Protein AF-A0A419G405-F1 (afdb_monomer_lite)

pLDDT: mean 75.75, std 15.52, range [43.28, 92.94]

Secondary structure (DSSP, 8-state):
----------HHHHHHHHHHHHTTT-HHHHHS---TT-TTTTTTTS--GGGTT-SSS-------------

Structure (mmCIF, N/CA/C/O backbone):
data_AF-A0A419G405-F1
#
_entry.id   AF-A0A419G405-F1
#
loop_
_atom_site.group_PDB
_atom_site.id
_atom_site.type_symbol
_atom_site.label_atom_id
_atom_site.label_alt_id
_atom_site.label_comp_id
_atom_site.label_asym_id
_atom_site.label_entity_id
_atom_site.label_seq_id
_atom_site.pdbx_PDB_ins_code
_atom_site.Cartn_x
_atom_site.Cartn_y
_atom_site.Cartn_z
_atom_site.occupancy
_atom_site.B_iso_or_equiv
_atom_site.auth_seq_id
_atom_site.auth_comp_id
_atom_site.auth_asym_id
_atom_site.auth_atom_id
_atom_site.pdbx_PDB_model_num
ATOM 1 N N . MET A 1 1 ? 1.222 24.252 -14.555 1.00 45.44 1 MET A N 1
ATOM 2 C CA . MET A 1 1 ? 0.676 22.927 -14.192 1.00 45.44 1 MET A CA 1
ATOM 3 C C . MET A 1 1 ? 1.741 21.889 -14.517 1.00 45.44 1 MET A C 1
ATOM 5 O O . MET A 1 1 ? 1.770 21.364 -15.620 1.00 45.44 1 MET A O 1
ATOM 9 N N . THR A 1 2 ? 2.708 21.698 -13.621 1.00 43.28 2 THR A N 1
ATOM 10 C CA . THR A 1 2 ? 3.789 20.721 -13.801 1.00 43.28 2 THR A CA 1
ATOM 11 C C . THR A 1 2 ? 3.207 19.324 -13.627 1.00 43.28 2 THR A C 1
ATOM 13 O O . THR A 1 2 ? 2.899 18.895 -12.519 1.00 43.28 2 THR A O 1
ATOM 16 N N . VAL A 1 3 ? 2.986 18.627 -14.740 1.00 54.88 3 VAL A N 1
ATOM 17 C CA . VAL A 1 3 ? 2.625 17.209 -14.717 1.00 54.88 3 VAL A CA 1
ATOM 18 C C . VAL A 1 3 ? 3.909 16.451 -14.396 1.00 54.88 3 VAL A C 1
ATOM 20 O O . VAL A 1 3 ? 4.699 16.152 -15.288 1.00 54.88 3 VAL A O 1
ATOM 23 N N . GLU A 1 4 ? 4.171 16.223 -13.110 1.00 60.19 4 GLU A N 1
ATOM 24 C CA . GLU A 1 4 ? 5.307 15.416 -12.671 1.00 60.19 4 GLU A CA 1
ATOM 25 C C . GLU A 1 4 ? 5.085 13.971 -13.123 1.00 60.19 4 GLU A C 1
ATOM 27 O O . GLU A 1 4 ? 4.283 13.218 -12.567 1.00 60.19 4 GLU A O 1
ATOM 32 N N . GLN A 1 5 ? 5.764 13.608 -14.207 1.00 60.94 5 GLN A N 1
ATOM 33 C CA . GLN A 1 5 ? 5.739 12.277 -14.792 1.00 60.94 5 GLN A CA 1
ATOM 34 C C . GLN A 1 5 ? 6.263 11.280 -13.747 1.00 60.94 5 GLN A C 1
ATOM 36 O O . GLN A 1 5 ? 7.410 11.401 -13.304 1.00 60.94 5 GLN A O 1
ATOM 41 N N . PRO A 1 6 ? 5.461 10.293 -13.308 1.00 60.50 6 PRO A N 1
ATOM 42 C CA . PRO A 1 6 ? 5.910 9.352 -12.300 1.00 60.50 6 PRO A CA 1
ATOM 43 C C . PRO A 1 6 ? 6.998 8.465 -12.908 1.00 60.50 6 PRO A C 1
ATOM 45 O O . PRO A 1 6 ? 6.720 7.621 -13.760 1.00 60.50 6 PRO A O 1
ATOM 48 N N . ALA A 1 7 ? 8.235 8.658 -12.442 1.00 64.31 7 ALA A N 1
ATOM 49 C CA . ALA A 1 7 ? 9.376 7.781 -12.683 1.00 64.31 7 ALA A CA 1
ATOM 50 C C . ALA A 1 7 ? 8.923 6.315 -12.693 1.00 64.31 7 ALA A C 1
ATOM 52 O O . ALA A 1 7 ? 8.289 5.891 -11.727 1.00 64.31 7 ALA A O 1
ATOM 53 N N . HIS A 1 8 ? 9.216 5.578 -13.773 1.00 70.38 8 HIS A N 1
ATOM 54 C CA . HIS A 1 8 ? 8.756 4.208 -14.047 1.00 70.38 8 HIS A CA 1
ATOM 55 C C . HIS A 1 8 ? 8.618 3.346 -12.778 1.00 70.38 8 HIS A C 1
ATOM 57 O O . HIS A 1 8 ? 9.554 2.680 -12.323 1.00 70.38 8 HIS A O 1
ATOM 63 N N . ILE A 1 9 ? 7.420 3.350 -12.188 1.00 79.88 9 ILE A N 1
ATOM 64 C CA . ILE A 1 9 ? 7.114 2.535 -11.020 1.00 79.88 9 ILE A CA 1
ATOM 65 C C . ILE A 1 9 ? 6.712 1.151 -11.500 1.00 79.88 9 ILE A C 1
ATOM 67 O O . ILE A 1 9 ? 5.904 0.989 -12.413 1.00 79.88 9 ILE A O 1
ATOM 71 N N . THR A 1 10 ? 7.261 0.119 -10.863 1.00 83.50 10 THR A N 1
ATOM 72 C CA . THR A 1 10 ? 6.782 -1.236 -11.122 1.00 83.50 10 THR A CA 1
ATOM 73 C C . THR A 1 10 ? 5.311 -1.336 -10.696 1.00 83.50 10 THR A C 1
ATOM 75 O O . THR A 1 10 ? 4.929 -0.713 -9.699 1.00 83.50 10 THR A O 1
ATOM 78 N N . PRO A 1 11 ? 4.480 -2.145 -11.376 1.00 85.50 11 PRO A N 1
ATOM 79 C CA . PRO A 1 11 ? 3.058 -2.279 -11.040 1.00 85.50 11 PRO A CA 1
ATOM 80 C C . PRO A 1 11 ? 2.822 -2.607 -9.558 1.00 85.50 11 PRO A C 1
ATOM 82 O O . PRO A 1 11 ? 1.935 -2.062 -8.914 1.00 85.50 11 PRO A O 1
ATOM 85 N N . ILE A 1 12 ? 3.705 -3.419 -8.970 1.00 86.38 12 ILE A N 1
ATOM 86 C CA . ILE A 1 12 ? 3.729 -3.737 -7.536 1.00 86.38 12 ILE A CA 1
ATOM 87 C C . ILE A 1 12 ? 3.898 -2.487 -6.653 1.00 86.38 12 ILE A C 1
ATOM 89 O O . ILE A 1 12 ? 3.204 -2.342 -5.646 1.00 86.38 12 ILE A O 1
ATOM 93 N N . LYS A 1 13 ? 4.816 -1.579 -7.011 1.00 86.56 13 LYS A N 1
ATOM 94 C CA . LYS A 1 13 ? 5.034 -0.329 -6.270 1.00 86.56 13 LYS A CA 1
ATOM 95 C C . LYS A 1 13 ? 3.835 0.610 -6.412 1.00 86.56 13 LYS A C 1
ATOM 97 O O . LYS A 1 13 ? 3.471 1.251 -5.429 1.00 86.56 13 LYS A O 1
ATOM 102 N N . ALA A 1 14 ? 3.206 0.654 -7.587 1.00 89.56 14 ALA A N 1
ATOM 103 C CA . ALA A 1 14 ? 1.985 1.426 -7.819 1.00 89.56 14 ALA A CA 1
ATOM 104 C C . ALA A 1 14 ? 0.828 0.932 -6.938 1.00 89.56 14 ALA A C 1
ATOM 106 O O . ALA A 1 14 ? 0.222 1.720 -6.214 1.00 89.56 14 ALA A O 1
ATOM 107 N N . ILE A 1 15 ? 0.596 -0.385 -6.911 1.00 90.62 15 ILE A N 1
ATOM 108 C CA . ILE A 1 15 ? -0.436 -1.002 -6.070 1.00 90.62 15 ILE A CA 1
ATOM 109 C C . ILE A 1 15 ? -0.181 -0.705 -4.592 1.00 90.62 15 ILE A C 1
ATOM 111 O O . ILE A 1 15 ? -1.090 -0.298 -3.877 1.00 90.62 15 ILE A O 1
ATOM 115 N N . ARG A 1 16 ? 1.067 -0.834 -4.128 1.00 89.44 16 ARG A N 1
ATOM 116 C CA . ARG A 1 16 ? 1.410 -0.531 -2.735 1.00 89.44 16 ARG A CA 1
ATOM 117 C C . ARG A 1 16 ? 1.164 0.937 -2.376 1.00 89.44 16 ARG A C 1
ATOM 119 O O . ARG A 1 16 ? 0.653 1.196 -1.290 1.00 89.44 16 ARG A O 1
ATOM 126 N N . LYS A 1 17 ? 1.483 1.883 -3.268 1.00 90.00 17 LYS A N 1
ATOM 127 C CA . LYS A 1 17 ? 1.130 3.301 -3.083 1.00 90.00 17 LYS A CA 1
ATOM 128 C C . LYS A 1 17 ? -0.384 3.486 -2.992 1.00 90.00 17 LYS A C 1
ATOM 130 O O . LYS A 1 17 ? -0.835 4.191 -2.101 1.00 90.00 17 LYS A O 1
ATOM 135 N N . LYS A 1 18 ? -1.164 2.795 -3.831 1.00 90.81 18 LYS A N 1
ATOM 136 C CA . LYS A 1 18 ? -2.630 2.858 -3.771 1.00 90.81 18 LYS A CA 1
ATOM 137 C C . LYS A 1 18 ? -3.202 2.266 -2.480 1.00 90.81 18 LYS A C 1
ATOM 139 O O . LYS A 1 18 ? -4.150 2.807 -1.927 1.00 90.81 18 LYS A O 1
ATOM 144 N N . CYS A 1 19 ? -2.614 1.188 -1.961 1.00 92.06 19 CYS A N 1
ATOM 145 C CA . CYS A 1 19 ? -2.999 0.657 -0.655 1.00 92.06 19 CYS A CA 1
ATOM 146 C C . CYS A 1 19 ? -2.676 1.643 0.477 1.00 92.06 19 CYS A C 1
ATOM 148 O O . CYS A 1 19 ? -3.479 1.792 1.388 1.00 92.06 19 CYS A O 1
ATOM 150 N N . LEU A 1 20 ? -1.528 2.328 0.420 1.00 91.38 20 LEU A N 1
ATOM 151 C CA . LEU A 1 20 ? -1.185 3.368 1.394 1.00 91.38 20 LEU A CA 1
ATOM 152 C C . LEU A 1 20 ? -2.158 4.547 1.319 1.00 91.38 20 LEU A C 1
ATOM 154 O O . LEU A 1 20 ? -2.627 4.984 2.358 1.00 91.38 20 LEU A O 1
ATOM 158 N N . ASP A 1 21 ? -2.509 4.996 0.116 1.00 92.94 21 ASP A N 1
ATOM 159 C CA . ASP A 1 21 ? -3.530 6.023 -0.134 1.00 92.94 21 ASP A CA 1
ATOM 160 C C . ASP A 1 21 ? -4.893 5.636 0.477 1.00 92.94 21 ASP A C 1
ATOM 162 O O . ASP A 1 21 ? -5.478 6.399 1.236 1.00 92.94 21 ASP A O 1
ATOM 166 N N . CYS A 1 22 ? -5.337 4.391 0.266 1.00 92.31 22 CYS A N 1
ATOM 167 C CA . CYS A 1 22 ? -6.575 3.855 0.844 1.00 92.31 22 CYS A CA 1
ATOM 168 C C . CYS A 1 22 ? -6.554 3.762 2.382 1.00 92.31 22 CYS A C 1
AT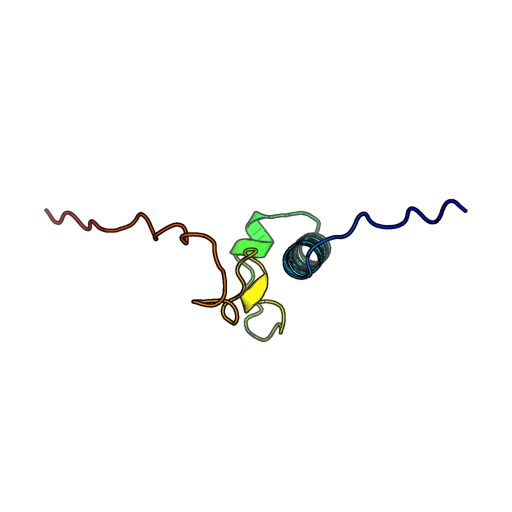OM 170 O O . CYS A 1 22 ? -7.597 3.848 3.021 1.00 92.31 22 CYS A O 1
ATOM 172 N N . SER A 1 23 ? -5.382 3.541 2.980 1.00 90.56 23 SER A N 1
ATOM 173 C CA . SER A 1 23 ? -5.196 3.421 4.431 1.00 90.56 23 SER A CA 1
ATOM 174 C C . SER A 1 23 ? -4.707 4.722 5.083 1.00 90.56 23 SER A C 1
ATOM 176 O O . SER A 1 23 ? -4.105 4.672 6.157 1.00 90.56 23 SER A O 1
ATOM 178 N N . CYS A 1 24 ? -4.904 5.877 4.437 1.00 91.19 24 CYS A N 1
ATOM 179 C CA . CYS A 1 24 ? -4.474 7.192 4.933 1.00 91.19 24 CYS A CA 1
ATOM 180 C C . CYS A 1 24 ? -2.979 7.246 5.314 1.00 91.19 24 CYS A C 1
ATOM 182 O O . CYS A 1 24 ? -2.591 7.814 6.331 1.00 91.19 24 CYS A O 1
ATOM 184 N N . GLY A 1 25 ? -2.12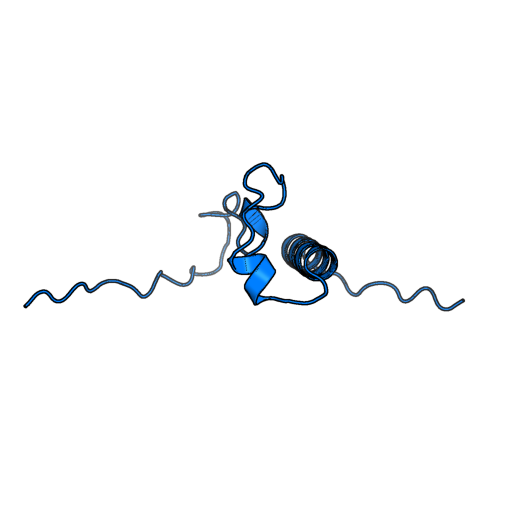6 6.578 4.536 1.00 90.06 25 GLY A N 1
ATOM 185 C CA . GLY A 1 25 ? -0.681 6.486 4.753 1.00 90.06 25 GLY A CA 1
ATOM 186 C C . GLY A 1 25 ? -0.242 5.469 5.812 1.00 90.06 25 GLY A C 1
ATOM 187 O O . GLY A 1 25 ? 0.958 5.258 5.994 1.00 90.06 25 GLY A O 1
ATOM 188 N N . GLN A 1 26 ? -1.164 4.779 6.491 1.00 89.88 26 GLN A N 1
ATOM 189 C CA . GLN A 1 26 ? -0.805 3.836 7.549 1.00 89.88 26 GLN A CA 1
ATOM 190 C C . GLN A 1 26 ? -0.396 2.470 6.990 1.00 89.88 26 GLN A C 1
ATOM 192 O O . GLN A 1 26 ? -1.214 1.628 6.619 1.00 89.88 26 GLN A O 1
ATOM 197 N N . ALA A 1 27 ? 0.907 2.187 7.014 1.00 88.88 27 ALA A N 1
ATOM 198 C CA . ALA A 1 27 ? 1.439 0.887 6.600 1.00 88.88 27 ALA A CA 1
ATOM 199 C C . ALA A 1 27 ? 0.947 -0.284 7.479 1.00 88.88 27 ALA A C 1
ATOM 201 O O . ALA A 1 27 ? 0.858 -1.415 6.993 1.00 88.88 27 ALA A O 1
ATOM 202 N N . ALA A 1 28 ? 0.623 -0.026 8.752 1.00 89.56 28 ALA A N 1
ATOM 203 C CA . ALA A 1 28 ? 0.055 -1.016 9.668 1.00 89.56 28 ALA A CA 1
ATOM 204 C C . ALA A 1 28 ? -1.349 -1.458 9.224 1.00 89.56 28 ALA A C 1
ATOM 206 O O . ALA A 1 28 ? -1.611 -2.656 9.132 1.00 89.56 28 ALA A O 1
ATOM 207 N N . GLN A 1 29 ? -2.195 -0.501 8.838 1.00 90.94 29 GLN A N 1
ATOM 208 C CA . GLN A 1 29 ? -3.517 -0.739 8.253 1.00 90.94 29 GLN A CA 1
ATOM 209 C C . GLN A 1 29 ? -3.427 -1.537 6.947 1.00 90.94 29 GLN A C 1
ATOM 211 O O . GLN A 1 29 ? -4.171 -2.491 6.765 1.00 90.94 29 GLN A O 1
ATOM 216 N N . VAL A 1 30 ? -2.451 -1.259 6.075 1.00 89.94 30 VAL A N 1
ATOM 217 C CA . VAL A 1 30 ? -2.253 -2.063 4.852 1.00 89.94 30 VAL A CA 1
ATOM 218 C C . VAL A 1 30 ? -1.915 -3.527 5.178 1.00 89.94 30 VAL A C 1
ATOM 220 O O . VAL A 1 30 ? -2.373 -4.447 4.497 1.00 89.94 30 VAL A O 1
ATOM 223 N N . ARG A 1 31 ? -1.117 -3.776 6.226 1.00 87.94 31 ARG A N 1
ATOM 224 C CA . ARG A 1 31 ? -0.791 -5.143 6.675 1.00 87.94 31 ARG A CA 1
ATOM 225 C C . ARG A 1 31 ? -2.012 -5.834 7.291 1.00 87.94 31 ARG A C 1
ATOM 227 O O . ARG A 1 31 ? -2.311 -6.963 6.901 1.00 87.94 31 ARG A O 1
ATOM 234 N N . GLY A 1 32 ? -2.716 -5.132 8.178 1.00 90.31 32 GLY A N 1
ATOM 235 C CA . GLY A 1 32 ? -3.913 -5.586 8.891 1.00 90.31 32 GLY A CA 1
ATOM 236 C C . GLY A 1 32 ? -5.234 -5.397 8.142 1.00 90.31 32 GLY A C 1
ATOM 237 O O . GLY A 1 32 ? -6.288 -5.547 8.751 1.00 90.31 32 GLY A O 1
ATOM 238 N N . CYS A 1 33 ? -5.200 -5.061 6.849 1.00 89.88 33 CYS A N 1
ATOM 239 C CA . CYS A 1 33 ? -6.401 -4.794 6.065 1.00 89.88 33 CYS A CA 1
ATOM 240 C C . CYS A 1 33 ? -7.311 -6.028 6.077 1.00 89.88 33 CYS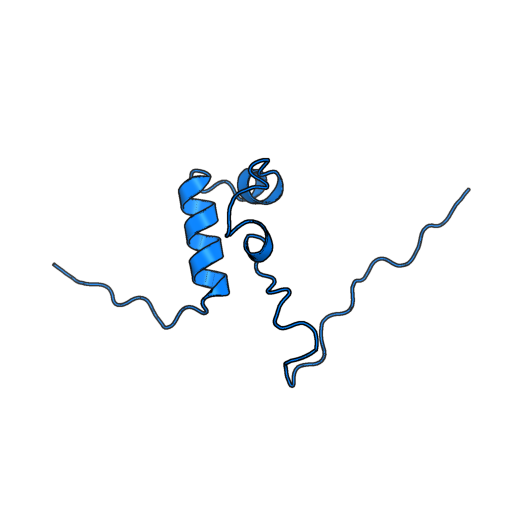 A C 1
ATOM 242 O O . CYS A 1 33 ? -6.875 -7.125 5.722 1.00 89.88 33 CYS A O 1
ATOM 244 N N . GLN A 1 34 ? -8.566 -5.849 6.488 1.00 88.12 34 GLN A N 1
ATOM 245 C CA . GLN A 1 34 ? -9.549 -6.931 6.603 1.00 88.12 34 GLN A CA 1
ATOM 246 C C . GLN A 1 34 ? -10.351 -7.154 5.313 1.00 88.12 34 GLN A C 1
ATOM 248 O O . GLN A 1 34 ? -11.090 -8.130 5.213 1.00 88.12 34 GLN A O 1
ATOM 253 N N . VAL A 1 35 ? -10.172 -6.291 4.307 1.00 89.50 35 VAL A N 1
ATOM 254 C CA . VAL A 1 35 ? -10.888 -6.345 3.025 1.00 89.50 35 VAL A CA 1
ATOM 255 C C . VAL A 1 35 ? -10.283 -7.433 2.133 1.00 89.50 35 VAL A C 1
ATOM 257 O O . VAL A 1 35 ? -9.476 -7.160 1.242 1.00 89.50 35 VAL A O 1
ATOM 260 N N . LYS A 1 36 ? -10.642 -8.691 2.406 1.00 85.69 36 LYS A N 1
ATOM 261 C CA . LYS A 1 36 ? -10.163 -9.869 1.661 1.00 85.69 36 LYS A CA 1
ATOM 262 C C . LYS A 1 36 ? -10.675 -9.902 0.218 1.00 85.69 36 LYS A C 1
ATOM 264 O O . LYS A 1 36 ? -9.966 -10.405 -0.645 1.00 85.69 36 LYS A O 1
ATOM 269 N N . ASP A 1 37 ? -11.834 -9.299 -0.040 1.00 90.19 37 ASP A N 1
ATOM 270 C CA . ASP A 1 37 ? -12.446 -9.190 -1.372 1.00 90.19 37 ASP A CA 1
ATOM 271 C C . ASP A 1 37 ? -11.776 -8.148 -2.281 1.00 90.19 37 ASP A C 1
ATOM 273 O O . ASP A 1 37 ? -12.128 -8.005 -3.451 1.00 90.19 37 ASP A O 1
ATOM 277 N N . CYS A 1 38 ? -10.787 -7.401 -1.780 1.00 88.75 38 CYS A N 1
ATOM 278 C CA . CYS A 1 38 ? -10.082 -6.426 -2.599 1.00 88.75 38 CYS A CA 1
ATOM 279 C C . CYS A 1 38 ? -9.190 -7.138 -3.638 1.00 88.75 38 CYS A C 1
ATOM 281 O O . CYS A 1 38 ? -8.306 -7.910 -3.253 1.00 88.75 38 CYS A O 1
ATOM 283 N N . PRO A 1 39 ? -9.288 -6.815 -4.944 1.00 87.88 39 PRO A N 1
ATOM 284 C CA . PRO A 1 39 ? -8.434 -7.421 -5.975 1.00 87.88 39 PRO A CA 1
ATOM 285 C C . PRO A 1 39 ? -6.939 -7.121 -5.763 1.00 87.88 39 PRO A C 1
ATOM 287 O O . PRO A 1 39 ? -6.065 -7.846 -6.238 1.00 87.88 39 PRO A O 1
ATOM 290 N N . LEU A 1 40 ? -6.620 -6.064 -5.007 1.00 88.81 40 LEU A N 1
ATOM 291 C CA . LEU A 1 40 ? -5.252 -5.679 -4.659 1.00 88.81 40 LEU A CA 1
ATOM 292 C C . LEU A 1 40 ? -4.720 -6.397 -3.405 1.00 88.81 40 LEU A C 1
ATOM 294 O O . LEU A 1 40 ? -3.528 -6.290 -3.103 1.00 88.81 40 LEU A O 1
ATOM 298 N N . PHE A 1 41 ? -5.561 -7.144 -2.678 1.00 88.75 41 PHE A N 1
ATOM 299 C CA . PHE A 1 41 ? -5.225 -7.763 -1.391 1.00 88.75 41 PHE A CA 1
ATOM 300 C C . PHE A 1 41 ? -3.994 -8.672 -1.478 1.00 88.75 41 PHE A C 1
ATOM 302 O O . PHE A 1 41 ? -3.146 -8.640 -0.583 1.00 88.75 41 PHE A O 1
ATOM 309 N N . ALA A 1 42 ? -3.849 -9.424 -2.572 1.00 86.31 42 ALA A N 1
ATOM 310 C CA . ALA A 1 42 ? -2.711 -10.312 -2.811 1.00 86.31 42 ALA A CA 1
ATOM 311 C C . ALA A 1 42 ? -1.386 -9.562 -3.049 1.00 86.31 42 ALA A C 1
ATOM 313 O O . ALA A 1 42 ? -0.310 -10.084 -2.762 1.00 86.31 42 ALA A O 1
ATOM 314 N N . PHE A 1 43 ? -1.456 -8.325 -3.546 1.00 88.38 43 PHE A N 1
ATOM 315 C CA . PHE A 1 43 ? -0.300 -7.528 -3.964 1.00 88.38 43 PHE A CA 1
ATOM 316 C C . PHE A 1 43 ? 0.099 -6.453 -2.941 1.00 88.38 43 PHE A C 1
ATOM 318 O O . PHE A 1 43 ? 1.186 -5.881 -3.043 1.00 88.38 43 PHE A O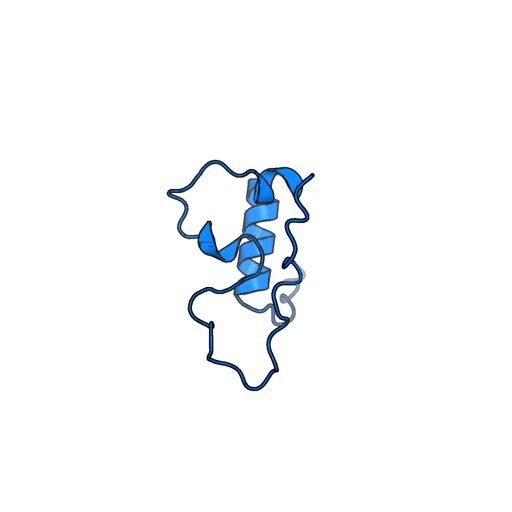 1
ATOM 325 N N . ARG A 1 44 ? -0.741 -6.193 -1.927 1.00 87.38 44 ARG A N 1
ATOM 326 C CA . ARG A 1 44 ? -0.576 -5.115 -0.927 1.00 87.38 44 ARG A CA 1
ATOM 327 C C . ARG A 1 44 ? 0.769 -5.126 -0.186 1.00 87.38 44 ARG A C 1
ATOM 329 O O . ARG A 1 44 ? 1.312 -4.081 0.184 1.00 87.38 44 ARG A O 1
ATOM 336 N N . LEU A 1 45 ? 1.342 -6.317 0.004 1.00 85.75 45 LEU A N 1
ATOM 337 C CA . LEU A 1 45 ? 2.632 -6.523 0.673 1.00 85.75 45 LEU A CA 1
ATOM 338 C C . LEU A 1 45 ? 3.836 -6.390 -0.268 1.00 85.75 45 LEU A C 1
ATOM 340 O O . LEU A 1 45 ? 4.965 -6.658 0.129 1.00 85.75 45 LEU A O 1
ATOM 344 N N . GLY A 1 46 ? 3.621 -5.965 -1.511 1.00 81.75 46 GLY A N 1
ATOM 345 C CA . GLY A 1 46 ? 4.693 -5.799 -2.482 1.00 81.75 46 GLY A CA 1
ATOM 346 C C . GLY A 1 46 ? 5.216 -7.118 -3.055 1.00 81.75 46 GLY A C 1
ATOM 347 O O . GLY A 1 46 ? 6.307 -7.145 -3.623 1.00 81.75 46 GLY A O 1
ATOM 348 N N . ARG A 1 47 ? 4.452 -8.211 -2.926 1.00 80.50 47 ARG A N 1
ATOM 349 C CA . ARG A 1 47 ? 4.790 -9.520 -3.496 1.00 80.50 47 ARG A CA 1
ATOM 350 C C . ARG A 1 47 ? 3.763 -9.906 -4.554 1.00 80.50 47 ARG A C 1
ATOM 352 O O . ARG A 1 47 ? 2.568 -9.766 -4.337 1.00 80.50 47 ARG A O 1
ATOM 359 N N . ASN A 1 48 ? 4.241 -10.357 -5.711 1.00 81.44 48 ASN A N 1
ATOM 360 C CA . ASN A 1 48 ? 3.384 -10.839 -6.789 1.00 81.44 48 ASN A CA 1
ATOM 361 C C . ASN A 1 48 ? 3.341 -12.377 -6.743 1.00 81.44 48 ASN A C 1
ATOM 363 O O . ASN A 1 48 ? 4.358 -12.997 -7.068 1.00 81.44 48 ASN A O 1
ATOM 367 N N . PRO A 1 49 ? 2.212 -13.006 -6.366 1.00 75.94 49 PRO A N 1
ATOM 368 C CA . PRO A 1 49 ? 2.101 -14.464 -6.349 1.00 75.94 49 PRO A CA 1
ATOM 369 C C . PRO A 1 49 ? 2.249 -15.093 -7.742 1.00 75.94 49 PRO A C 1
ATOM 371 O O . PRO A 1 49 ? 2.794 -16.191 -7.835 1.00 75.94 49 PRO A O 1
ATOM 374 N N . ASN A 1 50 ? 1.865 -14.385 -8.810 1.00 73.88 50 ASN A N 1
ATOM 375 C CA . ASN A 1 50 ? 1.915 -14.858 -10.201 1.00 73.88 50 ASN A CA 1
ATOM 376 C C . ASN A 1 50 ? 3.327 -14.814 -10.807 1.00 73.88 50 ASN A C 1
ATOM 378 O O . ASN A 1 50 ? 3.540 -15.293 -11.913 1.00 73.88 50 ASN A O 1
ATOM 382 N N . ARG A 1 51 ? 4.305 -14.235 -10.097 1.00 73.19 51 ARG A N 1
ATOM 383 C CA . ARG A 1 51 ? 5.727 -14.265 -10.488 1.00 73.19 51 ARG A CA 1
ATOM 384 C C . ARG A 1 51 ? 6.550 -15.270 -9.680 1.00 73.19 51 ARG A C 1
ATOM 386 O O . ARG A 1 51 ? 7.778 -15.248 -9.747 1.00 73.19 51 ARG A O 1
ATOM 393 N N . ARG A 1 52 ? 5.912 -16.146 -8.897 1.00 67.56 52 ARG A N 1
ATOM 394 C CA . ARG A 1 52 ? 6.615 -17.203 -8.156 1.00 67.56 52 ARG A CA 1
ATOM 395 C C . ARG A 1 52 ? 7.252 -18.176 -9.158 1.00 67.56 52 ARG A C 1
ATOM 397 O O . ARG A 1 52 ? 6.537 -18.812 -9.915 1.00 67.56 52 ARG A O 1
ATOM 404 N N . GLY A 1 53 ? 8.586 -18.234 -9.187 1.00 66.50 53 GLY A N 1
ATOM 405 C CA . GLY A 1 53 ? 9.357 -19.069 -10.123 1.00 66.50 53 G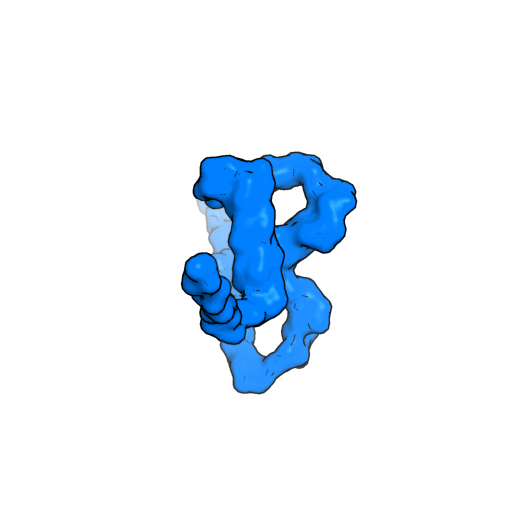LY A CA 1
ATOM 406 C C . GLY A 1 53 ? 9.681 -18.421 -11.477 1.00 66.50 53 GLY A C 1
ATOM 407 O O . GLY A 1 53 ? 10.426 -19.002 -12.255 1.00 66.50 53 GLY A O 1
ATOM 408 N N . ILE A 1 54 ? 9.185 -17.207 -11.751 1.00 64.56 54 ILE A N 1
ATOM 409 C CA . ILE A 1 54 ? 9.408 -16.498 -13.021 1.00 64.56 54 ILE A CA 1
ATOM 410 C C . ILE A 1 54 ? 10.281 -15.270 -12.744 1.00 64.56 54 ILE A C 1
ATOM 412 O O . ILE A 1 54 ? 9.796 -14.154 -12.531 1.00 64.56 54 ILE A O 1
ATOM 416 N N . GLY A 1 55 ? 11.595 -15.488 -12.700 1.00 61.28 55 GLY A N 1
ATOM 417 C CA . GLY A 1 55 ? 12.583 -14.419 -12.593 1.00 61.28 55 GLY A CA 1
ATOM 418 C C . GLY A 1 55 ? 14.005 -14.939 -12.408 1.00 61.28 55 GLY A C 1
ATOM 419 O O . GLY A 1 55 ? 14.253 -15.775 -11.549 1.00 61.28 55 GLY A O 1
ATOM 420 N N . ASN A 1 56 ? 14.954 -14.382 -13.164 1.00 64.62 56 ASN A N 1
ATOM 421 C CA . ASN A 1 56 ? 16.383 -14.713 -13.089 1.00 64.62 56 ASN A CA 1
ATOM 422 C C . ASN A 1 56 ? 17.095 -14.063 -11.878 1.00 64.62 56 ASN A C 1
ATOM 424 O O . ASN A 1 56 ? 18.208 -13.558 -11.982 1.00 64.62 56 ASN A O 1
ATOM 428 N N . ARG A 1 57 ? 16.422 -13.982 -10.726 1.00 58.16 57 ARG A N 1
ATOM 429 C CA . ARG A 1 57 ? 17.005 -13.494 -9.470 1.00 58.16 57 ARG A CA 1
ATOM 430 C C . ARG A 1 57 ? 16.650 -14.475 -8.367 1.00 58.16 57 ARG A C 1
ATOM 432 O O . ARG A 1 57 ? 15.478 -14.574 -8.009 1.00 58.16 57 ARG A O 1
ATOM 439 N N . ALA A 1 58 ? 17.671 -15.177 -7.873 1.00 56.38 58 ALA A N 1
ATOM 440 C CA . ALA A 1 58 ? 17.640 -16.054 -6.710 1.00 56.38 58 ALA A CA 1
ATOM 441 C C . ALA A 1 58 ? 16.733 -15.460 -5.622 1.00 56.38 58 ALA A C 1
ATOM 443 O O . ALA A 1 58 ? 17.034 -14.430 -5.017 1.00 56.38 58 ALA A O 1
ATOM 444 N N . ALA A 1 59 ? 15.552 -16.052 -5.468 1.00 55.28 59 ALA A N 1
ATOM 445 C CA . ALA A 1 59 ? 14.524 -15.542 -4.589 1.00 55.28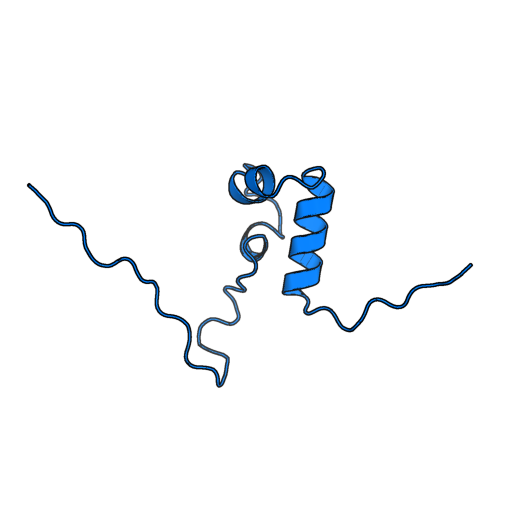 59 ALA A CA 1
ATOM 446 C C . ALA A 1 59 ? 14.988 -15.680 -3.140 1.00 55.28 59 ALA A C 1
ATOM 448 O O . ALA A 1 59 ? 15.345 -16.764 -2.689 1.00 55.28 59 ALA A O 1
ATOM 449 N N . SER A 1 60 ? 14.924 -14.565 -2.419 1.00 54.84 60 SER A N 1
ATOM 450 C CA . SER A 1 60 ? 14.932 -14.500 -0.966 1.00 54.84 60 SER A CA 1
ATOM 451 C C . SER A 1 60 ? 14.022 -15.581 -0.373 1.00 54.84 60 SER A C 1
ATOM 453 O O . SER A 1 60 ? 12.785 -15.498 -0.426 1.00 54.84 60 SER A O 1
ATOM 455 N N . ALA A 1 61 ? 14.681 -16.612 0.157 1.00 49.25 61 ALA A N 1
ATOM 456 C CA . ALA A 1 61 ? 14.092 -17.677 0.942 1.00 49.25 61 ALA A CA 1
ATOM 457 C C . ALA A 1 61 ? 13.283 -17.091 2.114 1.00 49.25 61 ALA A C 1
ATOM 459 O O . ALA A 1 61 ? 13.650 -16.044 2.659 1.00 49.25 61 ALA A O 1
ATOM 460 N N . PRO A 1 62 ? 12.184 -17.737 2.530 1.00 52.53 62 PRO A N 1
ATOM 461 C CA . PRO A 1 62 ? 11.568 -17.424 3.808 1.00 52.53 62 PRO A CA 1
ATOM 462 C C . PRO A 1 62 ? 12.532 -17.843 4.930 1.00 52.53 62 PRO A C 1
ATOM 464 O O . PRO A 1 62 ? 12.655 -19.027 5.227 1.00 52.53 62 PRO A O 1
ATOM 467 N N . GLN A 1 63 ? 13.217 -16.896 5.577 1.00 53.81 63 GLN A N 1
ATOM 468 C CA . GLN A 1 63 ? 13.801 -17.163 6.895 1.00 53.81 63 GLN A CA 1
ATOM 469 C C . GLN A 1 63 ? 12.663 -17.248 7.917 1.00 53.81 63 GLN A C 1
ATOM 471 O O . GLN A 1 63 ? 12.279 -16.255 8.523 1.00 53.81 63 GLN A O 1
ATOM 476 N N . SER A 1 64 ? 12.077 -18.434 8.054 1.00 48.25 64 SER A N 1
ATOM 477 C CA . SER A 1 64 ? 11.437 -18.884 9.291 1.00 48.25 64 SER A CA 1
ATOM 478 C C . SER A 1 64 ? 11.229 -20.395 9.221 1.00 48.25 64 SER A C 1
ATOM 480 O O . SER A 1 64 ? 10.120 -20.911 9.119 1.00 48.25 64 SER A O 1
ATOM 482 N N . THR A 1 65 ? 12.332 -21.129 9.242 1.00 54.16 65 THR A N 1
ATOM 483 C CA . THR A 1 65 ? 12.359 -22.420 9.920 1.00 54.16 65 THR A CA 1
ATOM 484 C C . THR A 1 65 ? 13.100 -22.168 11.213 1.00 54.16 65 THR A C 1
ATOM 486 O O . THR A 1 65 ? 14.303 -21.932 11.169 1.00 54.16 65 THR A O 1
ATOM 489 N N . LEU A 1 66 ? 12.386 -22.138 12.338 1.00 58.38 66 LEU A N 1
ATOM 490 C CA . LEU A 1 66 ? 12.564 -23.143 13.384 1.00 58.38 66 LEU A CA 1
ATOM 491 C C . LEU A 1 66 ? 11.637 -22.830 14.568 1.00 58.38 66 LEU A C 1
ATOM 493 O O . LEU A 1 66 ? 11.952 -22.030 15.444 1.00 58.38 66 LEU A O 1
ATOM 497 N N . MET A 1 67 ? 10.501 -23.526 14.607 1.00 58.78 67 MET A N 1
ATOM 498 C CA . MET A 1 67 ? 9.903 -23.922 15.877 1.00 58.78 67 MET A CA 1
ATOM 499 C C . MET A 1 67 ? 10.981 -24.658 16.684 1.00 58.78 67 MET A C 1
ATOM 501 O O . MET A 1 67 ? 11.448 -25.710 16.256 1.00 58.78 67 MET A O 1
ATOM 505 N N . LYS A 1 68 ? 11.375 -24.121 17.839 1.00 52.81 68 LYS A N 1
ATOM 506 C CA . LYS A 1 68 ? 12.022 -24.889 18.907 1.00 52.81 68 LYS A CA 1
ATOM 507 C C . LYS A 1 68 ? 11.056 -24.908 20.083 1.00 52.81 68 LYS A C 1
ATOM 509 O O . LYS A 1 68 ? 10.720 -23.881 20.660 1.00 52.81 68 LYS A O 1
ATOM 514 N N . LYS A 1 69 ? 10.517 -26.103 20.270 1.00 53.31 69 LYS A N 1
ATOM 515 C CA . LYS A 1 69 ? 9.547 -26.557 21.256 1.00 53.31 69 LYS A CA 1
ATOM 516 C C . LYS A 1 69 ? 10.321 -26.892 22.536 1.00 53.31 69 LYS A C 1
ATOM 518 O O . LYS A 1 69 ? 11.371 -27.502 22.387 1.00 53.31 69 LYS A O 1
ATOM 523 N N . GLN A 1 70 ? 9.758 -26.486 23.680 1.00 60.06 70 GLN A N 1
ATOM 524 C CA . GLN A 1 70 ? 10.090 -26.831 25.077 1.00 60.06 70 GLN A CA 1
ATOM 525 C C . GLN A 1 70 ? 11.570 -26.847 25.488 1.00 60.06 70 GLN A C 1
ATOM 527 O O . GLN A 1 70 ? 12.316 -27.746 25.050 1.00 60.06 70 GLN A O 1
#

Radius of gyration: 16.2 Å; chains: 1; bounding box: 30×50×40 Å

Sequence (70 aa):
MTVEQPAHITPIKAIRKKCLDCSCGQAAQVRGCQVKDCPLFAFRLGRNPNRRGIGNRAASAPQSTLMKKQ

Foldseek 3Di:
DDPPDPDDDDVLRVLLVVLCVVVVNDLVCLVVPPPPVDPSNCSNVSDDPVCVVPDPDDDDDPPDDDDDDD